Protein AF-M0ZGJ1-F1 (afdb_monomer)

Foldseek 3Di:
DKDKDKDKDAPQDPDDPVRVVVCVVVVHDRPPDGLIFIFIAIQDPDDDPDPCVSVVNSVVSVVVRVPDCRRVVRRVVVVVCCVPPNDAAWDWDWDDDPNDIDIDIDHDCVPDVDPVVVVVVVVVVVVVVVVVVVVVVVVVVVD

Mean predicted aligned error: 13.01 Å

Sequence (143 aa):
MRCRANVIVNLRPALGVQAIAEMIEKNVAVIQGNCFGFVLIPLSIGESENPLDYVHKAKTSMDRKKHSLESQCTFYAS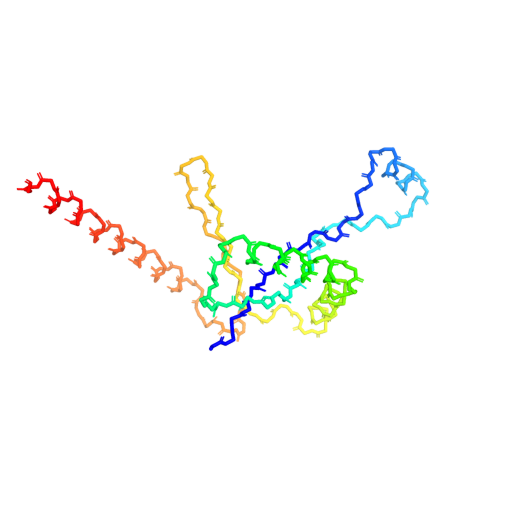QLFLKLFGFKGIMVHVCSYANKLTFTIAVDEGIIPDLKQLGDDFIQSFMLIKEAAHHTKLATKLD

Organism: Solanum tuberosum (NCBI:txid4113)

Nearest PDB structures (foldseek):
  8k4l-assembly1_B  TM=3.558E-01  e=1.768E+00  Homo sapiens
  8iy5-assembly1_R  TM=2.399E-01  e=9.624E+00  Homo sapiens
  6z88-assembly1_I  TM=2.410E-01  e=9.624E+00  Homo sapiens

Solvent-accessible surface area (backbone atoms only — not comparable to full-atom values): 8780 Å² total; per-residue (Å²): 125,90,45,68,45,81,44,81,40,77,64,64,75,91,65,51,74,68,59,50,51,54,33,58,75,68,71,47,88,69,92,81,73,91,46,61,13,52,39,83,43,78,43,84,78,77,89,64,99,50,81,60,54,57,57,56,52,48,48,54,53,46,56,55,49,69,75,36,66,50,31,59,50,44,31,52,52,51,52,50,46,38,72,76,69,44,76,81,54,76,47,81,46,79,46,80,53,94,98,40,78,46,78,48,76,49,67,27,73,93,77,48,96,54,70,64,60,52,52,52,52,51,52,52,53,51,50,52,54,50,51,52,54,49,54,54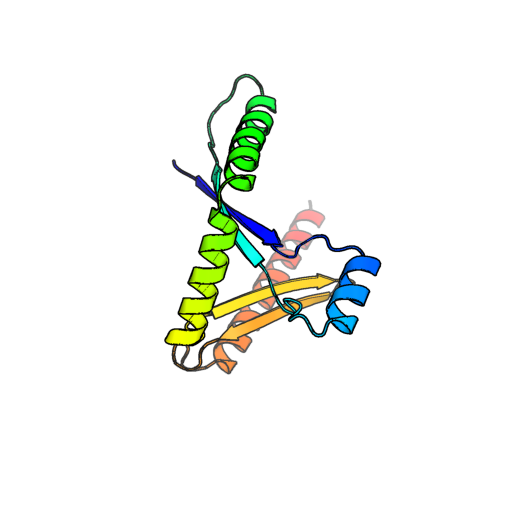,58,52,57,70,68,77,110

pLDDT: mean 77.64, std 8.92, range [41.38, 92.31]

InterPro domains:
  IPR009721 O-acyltransferase WSD1, C-terminal [PF06974] (33-88)
  IPR009721 O-acyltransferase WSD1, C-terminal [PF06974] (89-130)
  IPR045034 O-acyltransferase WSD1-like [PTHR31650] (1-88)

Radius of gyration: 21.97 Å; Cα contacts (8 Å, |Δi|>4): 117; chains: 1; bounding box: 61×50×50 Å

Secondary structure (DSSP, 8-state):
--EEEEEEEE-S----HHHHHHHHHTT-----S--EEEEEEEE-----SSTTHHHHHHHHHHHHHHSSTHHHHHHHHHHHHHHHH---SEEEEEEEETTEEEEEEEE-TTT-S-HHHHHHHHHHHHHHHHHHHHHHHHHTT--

Structure (mmCIF, N/CA/C/O backbone):
data_AF-M0ZGJ1-F1
#
_entry.id   AF-M0ZGJ1-F1
#
loop_
_atom_site.group_PDB
_atom_site.id
_atom_site.type_symbol
_atom_site.label_atom_id
_atom_site.label_alt_id
_atom_site.label_comp_id
_atom_site.label_asym_id
_atom_site.label_entity_id
_atom_site.label_seq_id
_atom_site.pdbx_PDB_ins_code
_atom_site.Cartn_x
_atom_site.Cartn_y
_atom_site.Cartn_z
_atom_site.occupancy
_atom_site.B_iso_or_equiv
_atom_site.auth_seq_id
_atom_site.auth_comp_id
_atom_site.auth_asym_id
_atom_site.auth_atom_id
_atom_site.pdbx_PDB_model_num
ATOM 1 N N . MET A 1 1 ? -2.553 8.761 24.013 1.00 53.00 1 MET A N 1
ATOM 2 C CA . MET A 1 1 ? -2.590 7.672 23.005 1.00 53.00 1 MET A CA 1
ATOM 3 C C . MET A 1 1 ? -1.701 8.061 21.818 1.00 53.00 1 MET A C 1
ATOM 5 O O . MET A 1 1 ? -1.719 9.229 21.454 1.00 53.00 1 MET A O 1
ATOM 9 N N . ARG A 1 2 ? -0.879 7.165 21.244 1.00 67.38 2 ARG A N 1
ATOM 10 C CA . ARG A 1 2 ? -0.025 7.479 20.071 1.00 67.38 2 ARG A CA 1
ATOM 11 C C . ARG A 1 2 ? -0.651 6.886 18.810 1.00 67.38 2 ARG A C 1
ATOM 13 O O . ARG A 1 2 ? -0.533 5.688 18.590 1.00 67.38 2 ARG A O 1
ATOM 20 N N . CYS A 1 3 ? -1.296 7.720 17.997 1.00 71.31 3 CYS A N 1
ATOM 21 C CA . CYS A 1 3 ? -1.849 7.313 16.706 1.00 71.31 3 CYS A CA 1
ATOM 22 C C . CYS A 1 3 ? -0.814 7.541 15.589 1.00 71.31 3 CYS A C 1
ATOM 24 O O . CYS A 1 3 ? -0.034 8.497 15.637 1.00 71.31 3 CYS A O 1
ATOM 26 N N . ARG A 1 4 ? -0.767 6.656 14.589 1.00 77.62 4 ARG A N 1
ATOM 27 C CA . ARG A 1 4 ? 0.071 6.815 13.391 1.00 77.62 4 ARG A CA 1
ATOM 28 C C . ARG A 1 4 ? -0.788 6.582 12.156 1.00 77.62 4 ARG A C 1
ATOM 30 O O . ARG A 1 4 ? -1.492 5.581 12.093 1.00 77.62 4 ARG A O 1
ATOM 37 N N . ALA A 1 5 ? -0.699 7.484 11.189 1.00 80.50 5 ALA A N 1
ATOM 38 C CA . ALA A 1 5 ? -1.244 7.278 9.857 1.00 80.50 5 ALA A CA 1
ATOM 39 C C . ALA A 1 5 ? -0.186 6.646 8.955 1.00 80.50 5 ALA A C 1
ATOM 41 O O . ALA A 1 5 ? 0.998 6.978 9.049 1.00 80.50 5 ALA A O 1
ATOM 42 N N . ASN A 1 6 ? -0.628 5.769 8.060 1.00 80.56 6 ASN A N 1
ATOM 43 C CA . ASN A 1 6 ? 0.181 5.307 6.944 1.00 80.56 6 ASN A CA 1
ATOM 44 C C . ASN A 1 6 ? -0.206 6.111 5.700 1.00 80.56 6 ASN A C 1
ATOM 46 O O . ASN A 1 6 ? -1.378 6.142 5.328 1.00 80.56 6 ASN A O 1
ATOM 50 N N . VAL A 1 7 ? 0.769 6.774 5.084 1.00 82.44 7 VAL A N 1
ATOM 51 C CA . VAL A 1 7 ? 0.590 7.512 3.834 1.00 82.44 7 VAL A CA 1
ATOM 52 C C . VAL A 1 7 ? 1.336 6.788 2.727 1.00 82.44 7 VAL A C 1
ATOM 54 O O . VAL A 1 7 ? 2.536 6.536 2.827 1.00 82.44 7 VAL A O 1
ATOM 57 N N . ILE A 1 8 ? 0.610 6.474 1.659 1.00 81.12 8 ILE A N 1
ATOM 58 C CA . ILE A 1 8 ? 1.154 5.831 0.466 1.00 81.12 8 ILE A CA 1
ATOM 59 C C . ILE A 1 8 ? 1.631 6.928 -0.481 1.00 81.12 8 ILE A C 1
ATOM 61 O O . ILE A 1 8 ? 0.863 7.818 -0.845 1.00 81.12 8 ILE A O 1
ATOM 65 N N . VAL A 1 9 ? 2.900 6.875 -0.877 1.00 80.94 9 VAL A N 1
ATOM 66 C CA . VAL A 1 9 ? 3.525 7.880 -1.741 1.00 80.94 9 VAL A CA 1
ATOM 67 C C . VAL A 1 9 ? 3.971 7.221 -3.034 1.00 80.94 9 VAL A C 1
ATOM 69 O O . VAL A 1 9 ? 4.657 6.200 -3.018 1.00 80.94 9 VAL A O 1
ATOM 72 N N . ASN A 1 10 ? 3.606 7.824 -4.163 1.00 80.31 10 ASN A N 1
ATOM 73 C CA . ASN A 1 10 ? 4.148 7.427 -5.452 1.00 80.31 10 ASN A CA 1
ATOM 74 C C . ASN A 1 10 ? 5.598 7.921 -5.562 1.00 80.31 10 ASN A C 1
ATOM 76 O O . ASN A 1 10 ? 5.858 9.120 -5.526 1.00 80.31 10 ASN A O 1
ATOM 80 N N . LEU A 1 11 ? 6.530 6.985 -5.682 1.00 75.62 11 LEU A N 1
ATOM 81 C CA . LEU A 1 11 ? 7.963 7.225 -5.832 1.00 75.62 11 LEU A CA 1
ATOM 82 C C . LEU A 1 11 ? 8.385 7.404 -7.286 1.00 75.62 11 LEU A C 1
ATOM 84 O O . LEU A 1 11 ? 9.566 7.626 -7.550 1.00 75.62 11 LEU A O 1
ATOM 88 N N . ARG A 1 12 ? 7.450 7.281 -8.237 1.00 73.00 12 ARG A N 1
ATOM 89 C CA . ARG A 1 12 ? 7.757 7.513 -9.644 1.00 73.00 12 ARG A CA 1
ATOM 90 C C . ARG A 1 12 ? 8.337 8.924 -9.787 1.00 73.00 12 ARG A C 1
ATOM 92 O O . ARG A 1 12 ? 7.695 9.878 -9.337 1.00 73.00 12 ARG A O 1
ATOM 99 N N . PRO A 1 13 ? 9.504 9.083 -10.429 1.00 66.19 13 PRO A N 1
ATOM 100 C CA . PRO A 1 13 ? 9.960 10.411 -10.787 1.00 66.19 13 PRO A CA 1
ATOM 101 C C . PRO A 1 13 ? 8.880 11.041 -11.669 1.00 66.19 13 PRO A C 1
ATOM 103 O O . PRO A 1 13 ? 8.367 10.384 -12.578 1.00 66.19 13 PRO A O 1
ATOM 106 N N . ALA A 1 14 ? 8.503 12.288 -11.396 1.00 65.12 14 ALA A N 1
ATOM 107 C CA . ALA A 1 14 ? 7.597 13.039 -12.258 1.00 65.12 14 ALA A CA 1
ATOM 108 C C . ALA A 1 14 ? 8.337 13.402 -13.559 1.00 65.12 14 ALA A C 1
ATOM 110 O O . ALA A 1 14 ? 8.745 14.539 -13.772 1.00 65.12 14 ALA A O 1
ATOM 111 N N . LEU A 1 15 ? 8.594 12.394 -14.390 1.00 64.69 15 LEU A N 1
ATOM 112 C CA . LEU A 1 15 ? 9.229 12.525 -15.690 1.00 64.69 15 LEU A CA 1
ATOM 113 C C . LEU A 1 15 ? 8.170 12.998 -16.683 1.00 64.69 15 LEU A C 1
ATOM 115 O O . LEU A 1 15 ? 7.118 12.374 -16.831 1.00 64.69 15 LEU A O 1
ATOM 119 N N . GLY A 1 16 ? 8.451 14.110 -17.360 1.00 68.94 16 GLY A N 1
ATOM 120 C CA . GLY A 1 16 ? 7.657 14.540 -18.506 1.00 68.94 16 GLY A CA 1
ATOM 121 C C . GLY A 1 16 ? 7.761 13.535 -19.656 1.00 68.94 16 GLY A C 1
ATOM 122 O O . GLY A 1 16 ? 8.717 12.763 -19.736 1.00 68.94 16 GLY A O 1
ATOM 123 N N . VAL A 1 17 ? 6.796 13.581 -20.577 1.00 73.56 17 VAL A N 1
ATOM 124 C CA . VAL A 1 17 ? 6.733 12.688 -21.753 1.00 73.56 17 VAL A CA 1
ATOM 125 C C . VAL A 1 17 ? 8.048 12.700 -22.545 1.00 73.56 17 VAL A C 1
ATOM 127 O O . VAL A 1 17 ? 8.527 11.647 -22.955 1.00 73.56 17 VAL A O 1
ATOM 130 N N . GLN A 1 18 ? 8.675 13.873 -22.666 1.00 71.06 18 GLN A N 1
ATOM 131 C CA . GLN A 1 18 ? 9.969 14.067 -23.326 1.00 71.06 18 GLN A CA 1
ATOM 132 C C . GLN A 1 18 ? 11.093 13.227 -22.696 1.00 71.06 18 GLN A C 1
ATOM 134 O O . GLN A 1 18 ? 11.820 12.527 -23.391 1.00 71.06 18 GLN A O 1
ATOM 139 N N . ALA A 1 19 ? 11.205 13.249 -21.366 1.00 73.81 19 ALA A N 1
ATOM 140 C CA . ALA A 1 19 ? 12.263 12.543 -20.650 1.00 73.81 19 ALA A CA 1
ATOM 141 C C . ALA A 1 19 ? 12.060 11.021 -20.690 1.00 73.81 19 ALA A C 1
ATOM 143 O O . ALA A 1 19 ? 13.026 10.266 -20.721 1.00 73.81 19 ALA A O 1
ATOM 144 N N . ILE A 1 20 ? 10.804 10.565 -20.743 1.00 72.94 20 ILE A N 1
ATOM 145 C CA . ILE A 1 20 ? 10.479 9.147 -20.941 1.00 72.94 20 I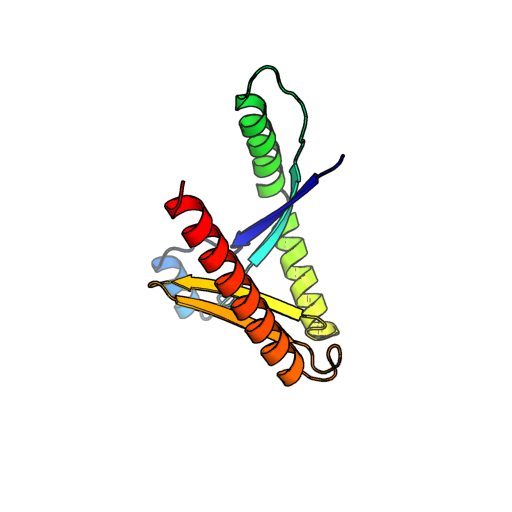LE A CA 1
ATOM 146 C C . ILE A 1 20 ? 10.895 8.700 -22.349 1.00 72.94 20 ILE A C 1
ATOM 148 O O . ILE A 1 20 ? 11.504 7.642 -22.485 1.00 72.94 20 ILE A O 1
ATOM 152 N N . ALA A 1 21 ? 10.612 9.504 -23.379 1.00 77.81 21 ALA A N 1
ATOM 153 C CA . ALA A 1 21 ? 10.986 9.196 -24.759 1.00 77.81 21 ALA A CA 1
ATOM 154 C C . ALA A 1 21 ? 12.510 9.063 -24.929 1.00 77.81 21 ALA A C 1
ATOM 156 O O . ALA A 1 21 ? 12.975 8.075 -25.491 1.00 77.81 21 ALA A O 1
ATOM 157 N N . GLU A 1 22 ? 13.289 9.985 -24.354 1.00 81.31 22 GLU A N 1
ATOM 158 C CA . GLU A 1 22 ? 14.756 9.909 -24.386 1.00 81.31 22 GLU A CA 1
ATOM 159 C C . GLU A 1 22 ? 15.314 8.686 -23.642 1.00 81.31 22 GLU A C 1
ATOM 161 O O . GLU A 1 22 ? 16.319 8.109 -24.055 1.00 81.31 22 GLU A O 1
ATOM 166 N N . MET A 1 23 ? 14.692 8.277 -22.532 1.00 75.75 23 MET A N 1
ATOM 167 C CA . MET A 1 23 ? 15.114 7.081 -21.792 1.00 75.75 23 MET A CA 1
ATOM 168 C C . MET A 1 23 ? 14.846 5.793 -22.578 1.00 75.75 23 MET A C 1
ATOM 170 O O . MET A 1 23 ? 15.676 4.884 -22.540 1.00 75.75 23 MET A O 1
ATOM 174 N N . ILE A 1 24 ? 13.724 5.733 -23.305 1.00 78.19 24 ILE A N 1
ATOM 175 C CA . ILE A 1 24 ? 13.391 4.625 -24.212 1.00 78.19 24 ILE A CA 1
ATOM 176 C C . ILE A 1 24 ? 14.406 4.567 -25.359 1.00 78.19 24 ILE A C 1
ATOM 178 O O . ILE A 1 24 ? 14.945 3.500 -25.642 1.00 78.19 24 ILE A O 1
ATOM 182 N N . GLU A 1 25 ? 14.711 5.710 -25.975 1.00 85.81 25 GLU A N 1
ATOM 183 C CA . GLU A 1 25 ? 15.680 5.807 -27.072 1.00 85.81 25 GLU A CA 1
ATOM 184 C C . GLU A 1 25 ? 17.090 5.375 -26.640 1.00 85.81 25 GLU A C 1
ATOM 186 O O . GLU A 1 25 ? 17.778 4.654 -27.359 1.00 85.81 25 GLU A O 1
ATOM 191 N N . LYS A 1 26 ? 17.502 5.743 -25.422 1.00 87.56 26 LYS A N 1
ATOM 192 C CA . LYS A 1 26 ? 18.808 5.377 -24.849 1.00 87.56 26 LYS A CA 1
ATOM 193 C C . LYS A 1 26 ? 18.850 3.964 -24.247 1.00 87.56 26 LYS A C 1
ATOM 195 O O . LYS A 1 26 ? 19.863 3.600 -23.653 1.00 87.56 26 LYS A O 1
ATOM 200 N N . ASN A 1 27 ? 17.777 3.178 -24.375 1.00 75.44 27 ASN A N 1
ATOM 201 C CA . ASN A 1 27 ? 17.624 1.836 -23.798 1.00 75.44 27 ASN A CA 1
ATOM 202 C C . ASN A 1 27 ? 17.937 1.774 -22.285 1.00 75.44 27 ASN A C 1
ATOM 204 O O . ASN A 1 27 ? 18.467 0.786 -21.772 1.00 75.44 27 ASN A O 1
ATOM 208 N N . VAL A 1 28 ? 17.640 2.857 -21.562 1.00 74.94 28 VAL A N 1
ATOM 209 C CA . VAL A 1 28 ? 17.824 2.929 -20.110 1.00 74.94 28 VAL A CA 1
ATOM 210 C C . VAL A 1 28 ? 16.594 2.324 -19.451 1.00 74.94 28 VAL A C 1
ATOM 212 O O . VAL A 1 28 ? 15.466 2.682 -19.789 1.00 74.94 28 VAL A O 1
ATOM 215 N N . ALA A 1 29 ? 16.800 1.428 -18.484 1.00 62.59 29 ALA A N 1
ATOM 216 C CA . ALA A 1 29 ? 15.711 0.801 -17.746 1.00 62.59 29 ALA A CA 1
ATOM 217 C C . ALA A 1 29 ? 14.829 1.866 -17.070 1.00 62.59 29 ALA A C 1
ATOM 219 O O . ALA A 1 29 ? 15.191 2.461 -16.053 1.00 62.59 29 ALA A O 1
ATOM 220 N N . VAL A 1 30 ? 13.649 2.102 -17.639 1.00 63.00 30 VAL A N 1
ATOM 221 C CA . VAL A 1 30 ? 12.588 2.871 -16.994 1.00 63.00 30 VAL A CA 1
ATOM 222 C C . VAL A 1 30 ? 12.012 1.989 -15.895 1.00 63.00 30 VAL A C 1
ATOM 224 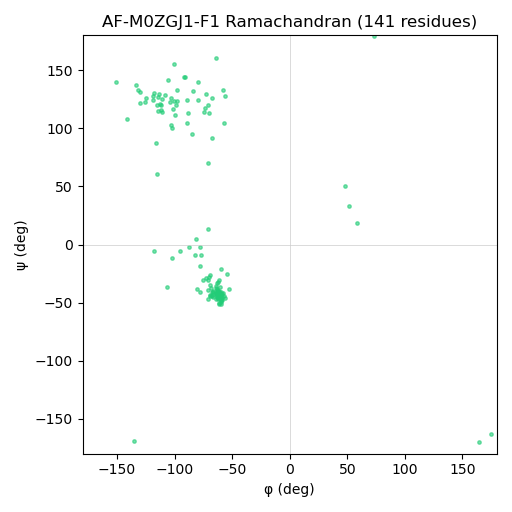O O . VAL A 1 30 ? 11.661 0.835 -16.140 1.00 63.00 30 VAL A O 1
ATOM 227 N N . ILE A 1 31 ? 11.901 2.514 -14.672 1.00 56.69 31 ILE A N 1
ATOM 228 C CA . ILE A 1 31 ? 11.207 1.806 -13.593 1.00 56.69 31 ILE A CA 1
ATOM 229 C C . ILE A 1 31 ? 9.719 1.748 -13.966 1.00 56.69 31 ILE A C 1
ATOM 231 O O . ILE A 1 31 ? 8.947 2.673 -13.709 1.00 56.69 31 ILE A O 1
ATOM 235 N N . GLN A 1 32 ? 9.334 0.670 -14.638 1.00 49.31 32 GLN A N 1
ATOM 236 C CA . GLN A 1 32 ? 7.994 0.440 -15.151 1.00 49.31 32 GLN A CA 1
ATOM 237 C C . GLN A 1 32 ? 7.293 -0.548 -14.213 1.00 49.31 32 GLN A C 1
ATOM 239 O O . GLN A 1 32 ? 7.557 -1.745 -14.232 1.00 49.31 32 GLN A O 1
ATOM 244 N N . GLY A 1 33 ? 6.443 -0.033 -13.323 1.00 61.75 33 GLY A N 1
ATOM 245 C CA . GLY A 1 33 ? 5.705 -0.845 -12.354 1.00 61.75 33 GLY A CA 1
ATOM 246 C C . GLY A 1 33 ? 5.087 -0.032 -11.214 1.00 61.75 33 GLY A C 1
ATOM 247 O O . GLY A 1 33 ? 5.067 1.203 -11.249 1.00 61.75 33 GLY A O 1
ATOM 248 N N . ASN A 1 34 ? 4.576 -0.734 -10.196 1.00 62.69 34 ASN A N 1
ATOM 249 C CA . ASN A 1 34 ? 4.122 -0.127 -8.942 1.00 62.69 34 ASN A CA 1
ATOM 250 C C . ASN A 1 34 ? 5.331 0.373 -8.141 1.00 62.69 34 ASN A C 1
ATOM 252 O O . ASN A 1 34 ? 6.119 -0.424 -7.637 1.00 62.69 34 ASN A O 1
ATOM 256 N N . CYS A 1 35 ? 5.447 1.691 -7.991 1.00 67.00 35 CYS A N 1
ATOM 257 C CA . CYS A 1 35 ? 6.492 2.350 -7.205 1.00 67.00 35 CYS A CA 1
ATOM 258 C C . CYS A 1 35 ? 5.867 3.072 -6.015 1.00 67.00 35 CYS A C 1
ATOM 260 O O . CYS A 1 35 ? 5.941 4.293 -5.923 1.00 67.00 35 CYS A O 1
ATOM 262 N N . PHE A 1 36 ? 5.198 2.337 -5.132 1.00 75.69 36 PHE A N 1
ATOM 263 C CA . PHE A 1 36 ? 4.597 2.921 -3.937 1.00 75.69 36 PHE A CA 1
ATOM 264 C C . PHE A 1 36 ? 5.481 2.660 -2.719 1.00 75.69 36 PHE A C 1
ATOM 266 O O . PHE A 1 36 ? 5.807 1.515 -2.415 1.00 75.69 36 PHE A O 1
ATOM 273 N N . GLY A 1 37 ? 5.877 3.737 -2.045 1.00 78.56 37 GLY A N 1
ATOM 274 C CA . GLY A 1 37 ? 6.514 3.697 -0.734 1.00 78.56 37 GLY A CA 1
ATOM 275 C C . GLY A 1 37 ? 5.504 4.018 0.360 1.00 78.56 37 GLY A C 1
ATOM 276 O O . GLY A 1 37 ? 4.517 4.719 0.119 1.00 78.56 37 GLY A O 1
ATOM 277 N N . PHE A 1 38 ? 5.768 3.539 1.570 1.00 81.31 38 PHE A N 1
ATOM 278 C CA . PHE A 1 38 ? 4.944 3.830 2.739 1.00 81.31 38 PHE A CA 1
ATOM 279 C C . PHE A 1 38 ? 5.665 4.819 3.642 1.00 81.31 38 PHE A C 1
ATOM 281 O O . PHE A 1 38 ? 6.880 4.754 3.826 1.00 81.31 38 PHE A O 1
ATOM 288 N N . VAL A 1 39 ? 4.908 5.743 4.217 1.00 83.88 39 VAL A N 1
ATOM 289 C CA . VAL A 1 39 ? 5.427 6.736 5.146 1.00 83.88 39 VAL A CA 1
ATOM 290 C C . VAL A 1 39 ? 4.557 6.747 6.388 1.00 83.88 39 VAL A C 1
ATOM 292 O O . VAL A 1 39 ? 3.355 7.006 6.317 1.00 83.88 39 VAL A O 1
ATOM 295 N N . LEU A 1 40 ? 5.167 6.496 7.547 1.00 82.69 40 LEU A N 1
ATOM 296 C CA . LEU A 1 40 ? 4.454 6.538 8.817 1.00 82.69 40 LEU A CA 1
ATOM 297 C C . LEU A 1 40 ? 4.487 7.960 9.373 1.00 82.69 40 LEU A C 1
ATOM 299 O O . LEU A 1 40 ? 5.536 8.470 9.782 1.00 82.69 40 LEU A O 1
ATOM 303 N N . ILE A 1 41 ? 3.320 8.596 9.430 1.00 83.00 41 ILE A N 1
ATOM 304 C CA . ILE A 1 41 ? 3.166 9.949 9.961 1.00 83.00 41 ILE A CA 1
ATOM 305 C C . ILE A 1 41 ? 2.549 9.868 11.360 1.00 83.00 41 ILE A C 1
ATOM 307 O O . ILE A 1 41 ? 1.465 9.303 11.529 1.00 83.00 41 ILE A O 1
ATOM 311 N N . PRO A 1 42 ? 3.209 10.416 12.394 1.00 81.44 42 PRO A N 1
ATOM 312 C CA . PRO A 1 42 ? 2.616 10.481 13.720 1.00 81.44 42 PRO A CA 1
ATOM 313 C C . PRO A 1 42 ? 1.425 11.446 13.715 1.00 81.44 42 PRO A C 1
ATOM 315 O O . PRO A 1 42 ? 1.570 12.615 13.358 1.00 81.44 42 PRO A O 1
ATOM 318 N N . LEU A 1 43 ? 0.264 10.966 14.162 1.00 76.19 43 LEU A N 1
ATOM 319 C CA . LEU A 1 43 ? -0.919 11.788 14.387 1.00 76.19 43 LEU A CA 1
ATOM 320 C C . LEU A 1 43 ? -1.021 12.111 15.877 1.00 76.19 43 LEU A C 1
ATOM 322 O O . LEU A 1 43 ? -1.248 11.241 16.721 1.00 76.19 43 LEU A O 1
ATOM 326 N N . SER A 1 44 ? -0.816 13.383 16.202 1.00 70.00 44 SER A N 1
ATOM 327 C CA . SER A 1 44 ? -0.985 13.910 17.553 1.00 70.00 44 SER A CA 1
ATOM 328 C C . SER A 1 44 ? -2.457 14.255 17.747 1.00 70.00 44 SER A C 1
ATOM 330 O O . SER A 1 44 ? -2.863 15.336 17.351 1.00 70.00 44 SER A O 1
ATOM 332 N N . ILE A 1 45 ? -3.242 13.347 18.326 1.00 68.12 45 ILE A N 1
ATOM 333 C CA . ILE A 1 45 ? -4.633 13.616 18.719 1.00 68.12 45 ILE A CA 1
ATOM 334 C C . ILE A 1 45 ? -4.582 14.161 20.152 1.00 68.12 45 ILE A C 1
ATOM 336 O O . ILE A 1 45 ? -4.278 13.408 21.078 1.00 68.12 45 ILE A O 1
ATOM 340 N N . GLY A 1 46 ? -4.763 15.470 20.310 1.00 73.19 46 GLY A N 1
ATOM 341 C CA . GLY A 1 46 ? -4.827 16.160 21.602 1.00 73.19 46 GLY A CA 1
ATOM 342 C C . GLY A 1 46 ? -5.981 17.159 21.612 1.00 73.19 46 GLY A C 1
ATOM 343 O O . GLY A 1 46 ? -6.797 17.158 20.695 1.00 73.19 46 GLY A O 1
ATOM 344 N N . GLU A 1 47 ? -6.046 18.021 22.617 1.00 71.31 47 GLU A N 1
ATOM 345 C CA . GLU A 1 47 ? -6.879 19.228 22.595 1.00 71.31 47 GLU A CA 1
ATOM 346 C C . GLU A 1 47 ? -5.963 20.401 22.205 1.00 71.31 47 GLU A C 1
ATOM 348 O O . GLU A 1 47 ? -4.828 20.475 22.679 1.00 71.31 47 GLU A O 1
ATOM 353 N N . SER A 1 48 ? -6.381 21.249 21.264 1.00 72.75 48 SER A N 1
ATOM 354 C CA . SER A 1 48 ? -5.589 22.403 20.813 1.00 72.75 48 SER A CA 1
ATOM 355 C C . SER A 1 48 ? -6.481 23.629 20.811 1.00 72.75 48 SER A C 1
ATOM 357 O O . SER A 1 48 ? -7.597 23.567 20.300 1.00 72.75 48 SER A O 1
ATOM 359 N N . GLU A 1 49 ? -5.982 24.726 21.378 1.00 79.88 49 GLU A N 1
ATOM 360 C CA . GLU A 1 49 ? -6.702 26.001 21.459 1.00 79.88 49 GLU A CA 1
ATOM 361 C C . GLU A 1 49 ? -6.999 26.579 20.069 1.00 79.88 49 GLU A C 1
ATOM 363 O O . GLU A 1 49 ? -8.040 27.199 19.863 1.00 79.88 49 GLU A O 1
ATOM 368 N N . ASN A 1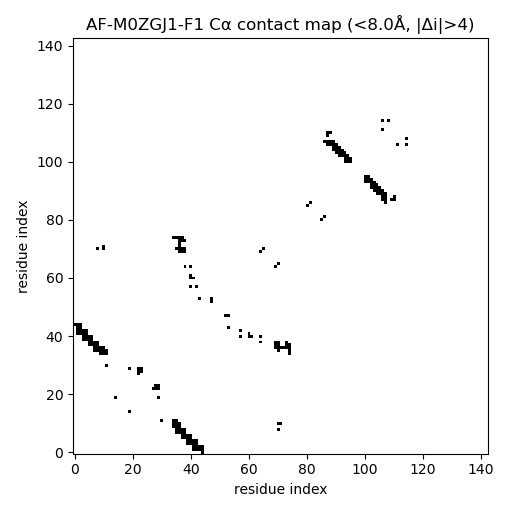 50 ? -6.111 26.330 19.098 1.00 85.25 50 ASN A N 1
ATOM 369 C CA . ASN A 1 50 ? -6.300 26.712 17.708 1.00 85.25 50 ASN A CA 1
ATOM 370 C C . ASN A 1 50 ? -6.484 25.465 16.822 1.00 85.25 50 ASN A C 1
ATOM 372 O O . ASN A 1 50 ? -5.535 24.701 16.626 1.00 85.25 50 ASN A O 1
ATOM 376 N N . PRO A 1 51 ? -7.654 25.270 16.188 1.00 78.75 51 PRO A N 1
ATOM 377 C CA . PRO A 1 51 ? -7.900 24.103 15.342 1.00 78.75 51 PRO A CA 1
ATOM 378 C C . PRO A 1 51 ? -6.935 23.978 14.142 1.00 78.75 51 PRO A C 1
ATOM 380 O O . PRO A 1 51 ? -6.754 22.875 13.621 1.00 78.75 51 PRO A O 1
ATOM 383 N N . LEU A 1 52 ? -6.274 25.063 13.710 1.00 87.25 52 LEU A N 1
ATOM 384 C CA . LEU A 1 52 ? -5.292 25.045 12.614 1.00 87.25 52 LEU A CA 1
ATOM 385 C C . LEU A 1 52 ? -3.912 24.501 13.008 1.00 87.25 52 LEU A C 1
ATOM 387 O O . LEU A 1 52 ? -3.158 24.071 12.127 1.00 87.25 52 LEU A O 1
ATOM 391 N N . ASP A 1 53 ? -3.577 24.448 14.296 1.00 86.94 53 ASP A N 1
ATOM 392 C CA . ASP A 1 53 ? -2.268 23.952 14.740 1.00 86.94 53 ASP A CA 1
ATOM 393 C C . ASP A 1 53 ? -2.052 22.489 14.347 1.00 86.94 53 ASP A C 1
ATOM 395 O O . ASP A 1 53 ? -0.933 22.081 14.019 1.00 86.94 53 ASP A O 1
ATOM 399 N N . TYR A 1 54 ? -3.129 21.701 14.275 1.00 81.25 54 TYR A N 1
ATOM 400 C CA . TYR A 1 54 ? -3.085 20.336 13.754 1.00 81.25 54 TYR A CA 1
ATOM 401 C C . TYR A 1 54 ? -2.593 20.279 12.315 1.00 81.25 54 TYR A C 1
ATOM 403 O O . TYR A 1 54 ? -1.735 19.455 11.989 1.00 81.25 54 TYR A O 1
ATOM 411 N N . VAL A 1 55 ? -3.105 21.166 11.463 1.00 84.44 55 VAL A N 1
ATOM 412 C CA . VAL A 1 55 ? -2.749 21.215 10.043 1.00 84.44 55 VAL A CA 1
ATOM 413 C C . VAL A 1 55 ? -1.290 21.626 9.891 1.00 84.44 55 VAL A C 1
ATOM 415 O O . VAL A 1 55 ? -0.539 20.974 9.165 1.00 84.44 55 VAL A O 1
ATOM 418 N N . HIS A 1 56 ? -0.846 22.644 10.630 1.00 87.62 56 HIS A N 1
ATOM 419 C CA . HIS A 1 56 ? 0.549 23.085 10.608 1.00 87.62 56 HIS A CA 1
ATOM 420 C C . HIS A 1 56 ? 1.514 22.011 11.129 1.00 87.62 56 HIS A C 1
ATOM 422 O O . HIS A 1 56 ? 2.560 21.758 10.520 1.00 87.62 56 HIS A O 1
ATOM 428 N N . LYS A 1 57 ? 1.159 21.314 12.211 1.00 85.62 57 LYS A N 1
ATOM 429 C CA . LYS A 1 57 ? 1.962 20.221 12.775 1.00 85.62 57 LYS A CA 1
ATOM 430 C C . LYS A 1 57 ? 2.017 19.001 11.852 1.00 85.62 57 LYS A C 1
ATOM 432 O O . LYS A 1 57 ? 3.080 18.396 11.688 1.00 85.62 57 LYS A O 1
ATOM 437 N N . ALA A 1 58 ? 0.897 18.650 11.223 1.00 82.69 58 ALA A N 1
ATOM 438 C CA . ALA A 1 58 ? 0.846 17.591 10.221 1.00 82.69 58 ALA A CA 1
ATOM 439 C C . ALA A 1 58 ? 1.700 17.956 9.001 1.00 82.69 58 ALA A C 1
ATOM 441 O O . ALA A 1 58 ? 2.512 17.140 8.568 1.00 82.69 58 ALA A O 1
ATOM 442 N N . LYS A 1 59 ? 1.594 19.198 8.508 1.00 87.56 59 LYS A N 1
ATOM 443 C CA . LYS A 1 59 ? 2.386 19.703 7.382 1.00 87.56 59 LYS A CA 1
ATOM 444 C C . LYS A 1 59 ? 3.883 19.656 7.674 1.00 87.56 59 LYS A C 1
ATOM 446 O O . LYS A 1 59 ? 4.619 19.063 6.901 1.00 87.56 59 LYS A O 1
ATOM 451 N N . THR A 1 60 ? 4.334 20.193 8.806 1.00 87.88 60 THR A N 1
ATOM 452 C CA . THR A 1 60 ? 5.765 20.174 9.169 1.00 87.88 60 THR A CA 1
ATOM 453 C C . THR A 1 60 ? 6.298 18.750 9.342 1.00 87.88 60 THR A C 1
ATOM 455 O O . THR A 1 60 ? 7.395 18.437 8.875 1.00 87.88 60 THR A O 1
ATOM 458 N N . SER A 1 61 ? 5.517 17.845 9.947 1.00 85.38 61 SER A N 1
ATOM 459 C CA . SER A 1 61 ? 5.885 16.425 10.010 1.00 85.38 61 SER A CA 1
ATOM 460 C C . SER A 1 61 ? 5.958 15.786 8.630 1.00 85.38 61 SER A C 1
ATOM 462 O O . SER A 1 61 ? 6.902 15.040 8.383 1.00 85.38 61 SER A O 1
ATOM 464 N N . MET A 1 62 ? 5.003 16.078 7.746 1.00 82.94 62 MET A N 1
ATOM 465 C CA . MET A 1 62 ? 4.951 15.549 6.388 1.00 82.94 62 MET A CA 1
ATOM 466 C C . MET A 1 62 ? 6.085 16.091 5.518 1.00 82.94 62 MET A C 1
ATOM 468 O O . MET A 1 62 ? 6.736 15.295 4.857 1.00 82.94 62 MET A O 1
ATOM 472 N N . ASP A 1 63 ? 6.397 17.387 5.571 1.00 86.44 63 ASP A N 1
ATOM 473 C CA . ASP A 1 63 ? 7.512 17.998 4.835 1.00 86.44 63 ASP A CA 1
ATOM 474 C C . ASP A 1 63 ? 8.853 17.403 5.284 1.00 86.44 63 ASP A C 1
ATOM 476 O O . ASP A 1 63 ? 9.671 16.988 4.461 1.00 86.44 63 ASP A O 1
ATOM 480 N N . ARG A 1 64 ? 9.046 17.220 6.598 1.00 86.62 64 ARG A N 1
ATOM 481 C CA . ARG A 1 64 ? 10.215 16.506 7.132 1.00 86.62 64 ARG A CA 1
ATOM 482 C C . ARG A 1 64 ? 10.288 15.069 6.614 1.00 86.62 64 ARG A C 1
ATOM 484 O O . ARG A 1 64 ? 11.369 14.578 6.306 1.00 86.62 64 ARG A O 1
ATOM 491 N N . LYS A 1 65 ? 9.149 14.381 6.535 1.00 82.88 65 LYS A N 1
ATOM 492 C CA . LYS A 1 65 ? 9.074 12.991 6.071 1.00 82.88 65 LYS A CA 1
ATOM 493 C C . LYS A 1 65 ? 9.230 12.860 4.559 1.00 82.88 65 LYS A C 1
ATOM 495 O O . LYS A 1 65 ? 9.805 11.885 4.093 1.00 82.88 65 LYS A O 1
ATOM 500 N N . LYS A 1 66 ? 8.805 13.870 3.807 1.00 80.19 66 LYS A N 1
ATOM 501 C CA . LYS A 1 66 ? 9.004 13.994 2.364 1.00 80.19 66 LYS A CA 1
ATOM 502 C C . LYS A 1 66 ? 10.488 14.102 2.016 1.00 80.19 66 LYS A C 1
ATOM 504 O O . LYS A 1 66 ? 10.920 13.499 1.043 1.00 80.19 66 LYS A O 1
ATOM 509 N N . HIS A 1 67 ? 11.260 14.824 2.829 1.00 79.81 67 HIS A N 1
ATOM 510 C CA . HIS A 1 67 ? 12.720 14.887 2.710 1.00 79.81 67 HIS A CA 1
ATOM 511 C C . HIS A 1 67 ? 13.445 13.705 3.365 1.00 79.81 67 HIS A C 1
ATOM 513 O O . HIS A 1 67 ? 14.651 13.547 3.187 1.00 79.81 67 HIS A O 1
ATOM 519 N N . SER A 1 68 ? 12.733 12.860 4.112 1.00 77.38 68 SER A N 1
ATOM 520 C CA . SER A 1 68 ? 13.297 11.625 4.642 1.00 77.38 68 SER A CA 1
ATOM 521 C C . SER A 1 68 ? 13.310 10.552 3.556 1.00 77.38 68 SER A C 1
ATOM 523 O O . SER A 1 68 ? 12.335 10.386 2.826 1.00 77.38 68 SER A O 1
ATOM 525 N N . LEU A 1 69 ? 14.382 9.765 3.487 1.00 78.88 69 LEU A N 1
ATOM 526 C CA . LEU A 1 69 ? 14.489 8.640 2.552 1.00 78.88 69 LEU A CA 1
ATOM 527 C C . LEU A 1 69 ? 13.572 7.449 2.916 1.00 78.88 69 LEU A C 1
ATOM 529 O O . LEU A 1 69 ? 13.745 6.351 2.397 1.00 78.88 69 LEU A O 1
ATOM 533 N N . GLU A 1 70 ? 12.614 7.634 3.830 1.00 82.12 70 GLU A N 1
ATOM 534 C CA . GLU A 1 70 ? 11.778 6.569 4.390 1.00 82.12 70 GLU A CA 1
ATOM 535 C C . GLU A 1 70 ? 10.900 5.897 3.340 1.00 82.12 70 GLU A C 1
ATOM 537 O O . GLU A 1 70 ? 10.812 4.673 3.307 1.00 82.12 70 GLU A O 1
ATOM 542 N N . SER A 1 71 ? 10.290 6.675 2.447 1.00 81.12 71 SER A N 1
ATOM 543 C CA . SER A 1 71 ? 9.459 6.127 1.374 1.00 81.12 71 SER A CA 1
ATOM 544 C C . SER A 1 71 ? 10.283 5.254 0.419 1.00 81.12 71 SER A C 1
ATOM 546 O O . SER A 1 71 ? 9.850 4.167 0.050 1.00 81.12 71 SER A O 1
ATOM 548 N N . GLN A 1 72 ? 11.504 5.675 0.076 1.00 81.88 72 GLN A N 1
ATOM 549 C CA . GLN A 1 72 ? 12.411 4.892 -0.769 1.00 81.88 72 GLN A CA 1
ATOM 550 C C . GLN A 1 72 ? 12.919 3.642 -0.044 1.00 81.88 72 GLN A C 1
ATOM 552 O O . GLN A 1 72 ? 12.905 2.551 -0.607 1.00 81.88 72 GLN A O 1
ATOM 557 N N . CYS A 1 73 ? 13.320 3.783 1.221 1.00 83.44 73 CYS A N 1
ATOM 558 C CA . CYS A 1 73 ? 13.773 2.673 2.053 1.00 83.44 73 CYS A CA 1
ATOM 559 C C . CYS A 1 73 ? 12.680 1.606 2.208 1.00 83.44 73 CYS A C 1
ATOM 561 O O . CYS A 1 73 ? 12.936 0.428 1.970 1.00 83.44 73 CYS A O 1
ATOM 563 N N . THR A 1 74 ? 11.444 2.007 2.525 1.00 84.38 74 THR A N 1
ATOM 564 C CA . THR A 1 74 ? 10.313 1.075 2.653 1.00 84.38 74 THR A CA 1
ATOM 565 C C . THR A 1 74 ? 9.989 0.384 1.335 1.00 84.38 74 THR A C 1
ATOM 567 O O . THR A 1 74 ? 9.717 -0.815 1.348 1.00 84.38 74 THR A O 1
ATOM 570 N N . PHE A 1 75 ? 10.073 1.082 0.200 1.00 83.44 75 PHE A N 1
ATOM 571 C CA . PHE A 1 75 ? 9.894 0.471 -1.116 1.00 83.44 75 PHE A CA 1
ATOM 572 C C . PHE A 1 75 ? 10.948 -0.605 -1.404 1.00 83.44 75 PHE A C 1
ATOM 574 O O . PHE A 1 75 ? 10.583 -1.739 -1.716 1.00 83.44 75 PHE A O 1
ATOM 581 N N . TYR A 1 76 ? 12.240 -0.299 -1.242 1.00 83.62 76 TYR A N 1
ATOM 582 C CA . TYR A 1 76 ? 13.307 -1.276 -1.486 1.00 83.62 76 TYR A CA 1
ATOM 583 C C . TYR A 1 76 ? 13.283 -2.433 -0.489 1.00 83.62 76 TYR A C 1
ATOM 585 O O . TYR A 1 76 ? 13.454 -3.578 -0.897 1.00 83.62 76 TYR A O 1
ATOM 593 N N . ALA A 1 77 ? 13.020 -2.168 0.792 1.00 84.81 77 ALA A N 1
ATOM 594 C CA . ALA A 1 77 ? 12.872 -3.212 1.801 1.00 84.81 77 ALA A CA 1
ATOM 595 C C . ALA A 1 77 ? 11.692 -4.139 1.474 1.00 84.81 77 ALA A C 1
ATOM 597 O O . ALA A 1 77 ? 11.839 -5.358 1.529 1.00 84.81 77 ALA A O 1
ATOM 598 N N . SER A 1 78 ? 10.550 -3.579 1.057 1.00 79.06 78 SER A N 1
ATOM 599 C CA . SER A 1 78 ? 9.383 -4.363 0.631 1.00 79.06 78 SER A CA 1
ATOM 600 C C . SER A 1 78 ? 9.689 -5.180 -0.624 1.00 79.06 78 SER A C 1
ATOM 602 O O . SER A 1 78 ? 9.343 -6.354 -0.697 1.00 79.06 78 SER A O 1
ATOM 604 N N . GLN A 1 79 ? 10.386 -4.598 -1.602 1.00 81.31 79 GLN A N 1
ATOM 605 C CA . GLN A 1 79 ? 10.778 -5.303 -2.819 1.00 81.31 79 GLN A CA 1
ATOM 606 C C . GLN A 1 79 ? 11.786 -6.425 -2.536 1.00 81.31 79 GLN A C 1
ATOM 608 O O . GLN A 1 79 ? 11.669 -7.507 -3.108 1.00 81.31 79 GLN A O 1
ATOM 613 N N . LEU A 1 80 ? 12.756 -6.191 -1.648 1.00 84.94 80 LEU A N 1
ATOM 614 C CA . LEU A 1 80 ? 13.707 -7.203 -1.196 1.00 84.94 80 LEU A CA 1
ATOM 615 C C . LEU A 1 80 ? 12.983 -8.340 -0.471 1.00 84.94 80 LEU A C 1
ATOM 617 O O . LEU A 1 80 ? 13.231 -9.504 -0.769 1.00 84.94 80 LEU A O 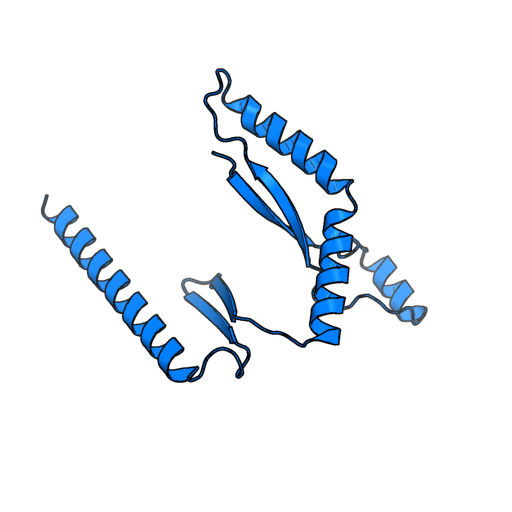1
ATOM 621 N N . PHE A 1 81 ? 12.052 -8.008 0.424 1.00 82.62 81 PHE A N 1
ATOM 622 C CA . PHE A 1 81 ? 11.245 -8.990 1.139 1.00 82.62 81 PHE A CA 1
ATOM 623 C C . PHE A 1 81 ? 10.430 -9.860 0.176 1.00 82.62 81 PHE A C 1
ATOM 625 O O . PHE A 1 81 ? 10.520 -11.083 0.238 1.00 82.62 81 PHE A O 1
ATOM 632 N N . LEU A 1 82 ? 9.711 -9.242 -0.768 1.00 82.44 82 LEU A N 1
ATOM 633 C CA . LEU A 1 82 ? 8.941 -9.957 -1.789 1.00 82.44 82 LEU A CA 1
ATOM 634 C C . LEU A 1 82 ? 9.825 -10.850 -2.670 1.00 82.44 82 LEU A C 1
ATOM 636 O O . LEU A 1 82 ? 9.404 -11.941 -3.038 1.00 82.44 82 LEU A O 1
ATOM 640 N N . LYS A 1 83 ? 11.051 -10.421 -2.998 1.00 82.12 83 LYS A N 1
ATOM 641 C CA . LYS A 1 83 ? 12.000 -11.232 -3.779 1.00 82.12 83 LYS A CA 1
ATOM 642 C C . LYS A 1 83 ? 12.570 -12.415 -2.996 1.00 82.12 83 LYS A C 1
ATOM 644 O O . LYS A 1 83 ? 12.772 -13.469 -3.584 1.00 82.12 83 LYS A O 1
ATOM 649 N N . LEU A 1 84 ? 12.863 -12.237 -1.707 1.00 84.69 84 LEU A N 1
ATOM 650 C CA . LEU A 1 84 ? 13.480 -13.274 -0.873 1.00 84.69 84 LEU A CA 1
ATOM 651 C C . LEU A 1 84 ? 12.469 -14.302 -0.359 1.00 84.69 84 LEU A C 1
ATOM 653 O O . LEU A 1 84 ? 12.793 -15.482 -0.270 1.00 84.69 84 LEU A O 1
ATOM 657 N N . PHE A 1 85 ? 11.264 -13.860 -0.002 1.00 80.75 85 PHE A N 1
ATOM 658 C CA . PHE A 1 85 ? 10.284 -14.689 0.704 1.00 80.75 85 PHE A CA 1
ATOM 659 C C . PHE A 1 85 ? 8.987 -14.918 -0.075 1.00 80.75 85 PHE A C 1
ATOM 661 O O . PHE A 1 85 ? 8.149 -15.693 0.387 1.00 80.75 85 PHE A O 1
ATOM 668 N N . GLY A 1 86 ? 8.817 -14.267 -1.229 1.00 78.62 86 GLY A N 1
ATOM 669 C CA . GLY A 1 86 ? 7.533 -14.197 -1.920 1.00 78.62 86 GLY A CA 1
ATOM 670 C C . GLY A 1 86 ? 6.547 -13.264 -1.213 1.00 78.62 86 GLY A C 1
ATOM 671 O O . GLY A 1 86 ? 6.840 -12.660 -0.177 1.00 78.62 86 GLY A O 1
ATOM 672 N N . PHE A 1 87 ? 5.352 -13.123 -1.785 1.00 75.50 87 PHE A N 1
ATOM 673 C CA . PHE A 1 87 ? 4.244 -12.492 -1.075 1.00 75.50 87 PHE A CA 1
ATOM 674 C C . PHE A 1 87 ? 3.706 -13.469 -0.033 1.00 75.50 87 PHE A C 1
ATOM 676 O O . PHE A 1 87 ? 3.147 -14.487 -0.412 1.00 75.50 87 PHE A O 1
ATOM 683 N N . LYS A 1 88 ? 3.862 -13.128 1.250 1.00 75.19 88 LYS A N 1
ATOM 684 C CA . LYS A 1 88 ? 3.297 -13.856 2.393 1.00 75.19 88 LYS A CA 1
ATOM 685 C C . LYS A 1 88 ? 2.295 -12.975 3.119 1.00 75.19 88 LYS A C 1
ATOM 687 O O . LYS A 1 88 ? 2.664 -12.241 4.036 1.00 75.19 88 LYS A O 1
ATOM 692 N N . GLY A 1 89 ? 1.037 -12.996 2.690 1.00 77.62 89 GLY A N 1
ATOM 693 C CA . GLY A 1 89 ? -0.002 -12.219 3.358 1.00 77.62 89 GLY A CA 1
ATOM 694 C C . GLY A 1 89 ? -1.361 -12.249 2.677 1.00 77.62 89 GLY A C 1
ATOM 695 O O . GLY A 1 89 ? -1.649 -13.091 1.829 1.00 77.62 89 GLY A O 1
ATOM 696 N N . ILE A 1 90 ? -2.189 -11.286 3.076 1.00 77.62 90 ILE A N 1
ATOM 697 C CA . ILE A 1 90 ? -3.501 -11.005 2.500 1.00 77.62 90 ILE A CA 1
ATOM 698 C C . ILE A 1 90 ? -3.498 -9.536 2.097 1.00 77.62 90 ILE A C 1
ATOM 700 O O . ILE A 1 90 ? -3.204 -8.660 2.910 1.00 77.62 90 ILE A O 1
ATOM 704 N N . MET A 1 91 ? -3.828 -9.256 0.845 1.00 77.81 91 MET A N 1
ATOM 705 C CA . MET A 1 91 ? -4.054 -7.911 0.340 1.00 77.81 91 MET A CA 1
ATOM 706 C C . MET A 1 91 ? -5.529 -7.783 -0.009 1.00 77.81 91 MET A C 1
ATOM 708 O O . MET A 1 91 ? -6.016 -8.505 -0.871 1.00 77.81 91 MET A O 1
ATOM 712 N N . VAL A 1 92 ? -6.219 -6.834 0.621 1.00 79.19 92 VAL A N 1
ATOM 713 C CA . VAL A 1 92 ? -7.589 -6.458 0.260 1.00 79.19 92 VAL A CA 1
ATOM 714 C C . VAL A 1 92 ? -7.550 -5.065 -0.346 1.00 79.19 92 VAL A C 1
ATOM 716 O O . VAL A 1 92 ? -7.224 -4.090 0.328 1.00 79.19 92 VAL A O 1
ATOM 719 N N . HIS A 1 93 ? -7.868 -4.970 -1.630 1.00 80.06 93 HIS A N 1
ATOM 720 C CA . HIS A 1 93 ? -7.994 -3.713 -2.347 1.00 80.06 93 HIS A CA 1
ATOM 721 C C . HIS A 1 93 ? -9.467 -3.444 -2.649 1.00 80.06 93 HIS A C 1
ATOM 723 O O . HIS A 1 93 ? -10.158 -4.297 -3.201 1.00 80.06 93 HIS A O 1
ATOM 729 N N . VAL A 1 94 ? -9.944 -2.253 -2.292 1.00 78.00 94 VAL A N 1
ATOM 730 C CA . VAL A 1 94 ? -11.340 -1.848 -2.473 1.00 78.00 94 VAL A CA 1
ATOM 731 C C . VAL A 1 94 ? -11.384 -0.640 -3.391 1.00 78.00 94 VAL A C 1
ATOM 733 O O . VAL A 1 94 ? -10.757 0.379 -3.111 1.00 78.00 94 VAL A O 1
ATOM 736 N N . CYS A 1 95 ? -12.138 -0.739 -4.481 1.00 79.69 95 CYS A N 1
ATOM 737 C CA . CYS A 1 95 ? -12.314 0.349 -5.433 1.00 79.69 95 CYS A CA 1
ATOM 738 C C . CYS A 1 95 ? -13.801 0.641 -5.631 1.00 79.69 95 CYS A C 1
ATOM 740 O O . CYS A 1 95 ? -14.562 -0.249 -6.009 1.00 79.69 95 CYS A O 1
ATOM 742 N N . SER A 1 96 ? -14.210 1.886 -5.379 1.00 84.69 96 SER A N 1
ATOM 743 C CA . SER A 1 96 ? -15.548 2.385 -5.700 1.00 84.69 96 SER A CA 1
ATOM 744 C C . SER A 1 96 ? -15.480 3.209 -6.979 1.00 84.69 96 SER A C 1
ATOM 746 O O . SER A 1 96 ? -14.798 4.233 -7.017 1.00 84.69 96 SER A O 1
ATOM 748 N N . TYR A 1 97 ? -16.163 2.766 -8.030 1.00 81.94 97 TYR A N 1
ATOM 749 C CA . TYR A 1 97 ? -16.228 3.481 -9.299 1.00 81.94 97 TYR A CA 1
ATOM 750 C C . TYR A 1 97 ? -17.545 3.195 -10.021 1.00 81.94 97 TYR A C 1
ATOM 752 O O . TYR A 1 97 ? -18.012 2.061 -10.023 1.00 81.94 97 TYR A O 1
ATOM 760 N N . ALA A 1 98 ? -18.147 4.217 -10.640 1.00 86.38 98 ALA A N 1
ATOM 761 C CA . ALA A 1 98 ? -19.388 4.104 -11.418 1.00 86.38 98 ALA A CA 1
ATOM 762 C C . ALA A 1 98 ? -20.512 3.322 -10.696 1.00 86.38 98 ALA A C 1
ATOM 764 O O . ALA A 1 98 ? -21.086 2.385 -11.245 1.00 86.38 98 ALA A O 1
ATOM 765 N N . ASN A 1 99 ? -20.802 3.688 -9.439 1.00 82.25 99 ASN A N 1
ATOM 766 C CA . ASN A 1 99 ? -21.781 3.015 -8.566 1.00 82.25 99 ASN A CA 1
ATOM 767 C C . ASN A 1 99 ? -21.511 1.520 -8.313 1.00 82.25 99 ASN A C 1
ATOM 769 O O . ASN A 1 99 ? -22.396 0.792 -7.866 1.00 82.25 99 ASN A O 1
ATOM 773 N N . LYS A 1 100 ? -20.286 1.059 -8.562 1.00 78.12 100 LYS A N 1
ATOM 774 C CA . LYS A 1 100 ? -19.842 -0.305 -8.305 1.00 78.12 100 LYS A CA 1
ATOM 775 C C . LYS A 1 100 ? -18.700 -0.290 -7.297 1.00 78.12 100 LYS A C 1
ATOM 777 O O . LYS A 1 100 ? -17.695 0.388 -7.492 1.00 78.12 100 LYS A O 1
ATOM 782 N N . LEU A 1 101 ? -18.845 -1.080 -6.238 1.00 78.62 101 LEU A N 1
ATOM 783 C CA . LEU A 1 101 ? -17.780 -1.358 -5.281 1.00 78.62 101 LEU A CA 1
ATOM 784 C C . LEU A 1 101 ? -17.153 -2.710 -5.635 1.00 78.62 101 LEU A C 1
ATOM 786 O O . LEU A 1 101 ? -17.850 -3.720 -5.676 1.00 78.62 101 LEU A O 1
ATOM 790 N N . THR A 1 102 ? -15.858 -2.725 -5.934 1.00 79.25 102 THR A N 1
ATOM 791 C CA . THR A 1 102 ? -15.112 -3.934 -6.303 1.00 79.25 102 THR A CA 1
ATOM 792 C C . THR A 1 102 ? -14.067 -4.233 -5.240 1.00 79.25 102 THR A C 1
ATOM 794 O O . THR A 1 102 ? -13.253 -3.368 -4.917 1.00 79.25 102 THR A O 1
ATOM 797 N N . PHE A 1 103 ? -14.080 -5.463 -4.730 1.00 80.44 103 PHE A N 1
ATOM 798 C CA . PHE A 1 103 ? -13.072 -5.991 -3.817 1.00 80.44 103 PHE A CA 1
ATOM 799 C C . PHE A 1 103 ? -12.144 -6.924 -4.590 1.00 80.44 103 PHE A C 1
ATOM 801 O O . PHE A 1 103 ? -12.595 -7.859 -5.248 1.00 80.44 103 PHE A O 1
ATOM 808 N N . THR A 1 104 ? -10.845 -6.669 -4.517 1.00 80.38 104 THR A N 1
ATOM 809 C CA . THR A 1 104 ? -9.803 -7.552 -5.035 1.00 80.38 104 THR A CA 1
ATOM 810 C C . THR A 1 104 ? -9.005 -8.059 -3.853 1.00 80.38 104 THR A C 1
ATOM 812 O O . THR A 1 104 ? -8.356 -7.278 -3.159 1.00 80.38 104 THR A O 1
ATOM 815 N N . ILE A 1 105 ? -9.079 -9.364 -3.621 1.00 79.25 105 ILE A N 1
ATOM 816 C CA . ILE A 1 105 ? -8.397 -10.030 -2.520 1.00 79.25 105 ILE A CA 1
ATOM 817 C C . ILE A 1 105 ? -7.304 -10.907 -3.129 1.00 79.25 105 ILE A C 1
ATOM 819 O O . ILE A 1 105 ? -7.598 -11.771 -3.950 1.00 79.25 105 ILE A O 1
ATOM 823 N N . ALA A 1 106 ? -6.051 -10.655 -2.762 1.00 77.88 106 ALA A N 1
ATOM 824 C CA . ALA A 1 106 ? -4.917 -11.499 -3.120 1.00 77.88 106 ALA A CA 1
ATOM 825 C C . ALA A 1 106 ? -4.361 -12.134 -1.848 1.00 77.88 106 ALA A C 1
ATOM 827 O O . ALA A 1 106 ? -4.126 -11.441 -0.858 1.00 77.88 106 ALA A O 1
ATOM 828 N N . VAL A 1 107 ? -4.186 -13.447 -1.868 1.00 77.81 107 VAL A N 1
ATOM 829 C CA . VAL A 1 107 ? -3.847 -14.252 -0.695 1.00 77.81 107 VAL A CA 1
ATOM 830 C C . VAL A 1 107 ? -2.715 -15.190 -1.070 1.00 77.81 107 VAL A C 1
ATOM 832 O O . VAL A 1 107 ? -2.730 -15.770 -2.152 1.00 77.81 107 VAL A O 1
ATOM 835 N N . ASP A 1 108 ? -1.743 -15.327 -0.176 1.00 77.62 108 ASP A N 1
ATOM 836 C CA . ASP A 1 108 ? -0.801 -16.441 -0.224 1.00 77.62 108 ASP A CA 1
ATOM 837 C C . ASP A 1 108 ? -1.527 -17.739 0.170 1.00 77.62 108 ASP A C 1
ATOM 839 O O . ASP A 1 108 ? -2.051 -17.843 1.284 1.00 77.62 108 ASP A O 1
ATOM 843 N N . GLU A 1 109 ? -1.549 -18.721 -0.735 1.00 69.81 109 GLU A N 1
ATOM 844 C CA . GLU A 1 109 ? -2.162 -20.042 -0.531 1.00 69.81 109 GLU A CA 1
ATOM 845 C C . GLU A 1 109 ? -1.635 -20.762 0.724 1.00 69.81 109 GLU A C 1
ATOM 847 O O . GLU A 1 109 ? -2.349 -21.561 1.322 1.00 69.81 109 GLU A O 1
ATOM 852 N N . GLY A 1 110 ? -0.415 -20.455 1.178 1.00 74.06 110 GLY A N 1
ATOM 853 C CA . GLY A 1 110 ? 0.159 -21.016 2.400 1.00 74.06 110 GLY A CA 1
ATOM 854 C C . GLY A 1 110 ? -0.376 -20.413 3.706 1.00 74.06 110 GLY A C 1
ATOM 855 O O . GLY A 1 110 ? -0.046 -20.924 4.776 1.00 74.06 110 GLY A O 1
ATOM 856 N N . ILE A 1 111 ? -1.159 -19.327 3.652 1.00 71.94 111 ILE A N 1
ATOM 857 C CA . ILE A 1 111 ? -1.665 -18.611 4.838 1.00 71.94 111 ILE A CA 1
ATOM 858 C C . ILE A 1 111 ? -3.155 -18.855 5.076 1.00 71.94 111 ILE A C 1
ATOM 860 O O . ILE A 1 111 ? -3.568 -18.944 6.233 1.00 71.94 111 ILE A O 1
ATOM 864 N N . ILE A 1 112 ? -3.963 -18.964 4.017 1.00 68.44 112 ILE A N 1
ATOM 865 C CA . ILE A 1 112 ? -5.398 -19.247 4.144 1.00 68.44 112 ILE A CA 1
ATOM 866 C C . ILE A 1 112 ? -5.706 -20.608 3.519 1.00 68.44 112 ILE A C 1
ATOM 868 O O . ILE A 1 112 ? -5.505 -20.767 2.317 1.00 68.44 112 ILE A O 1
ATOM 872 N N . PRO A 1 113 ? -6.243 -21.562 4.297 1.00 65.75 113 PRO A N 1
ATOM 873 C CA . PRO A 1 113 ? -6.491 -22.918 3.819 1.00 65.75 113 PRO A CA 1
ATOM 874 C C . PRO A 1 113 ? -7.616 -23.018 2.774 1.00 65.75 113 PRO A C 1
ATOM 876 O O . PRO A 1 113 ? -7.577 -23.936 1.959 1.00 65.75 113 PRO A O 1
ATOM 879 N N . ASP A 1 114 ? -8.591 -22.095 2.759 1.00 79.00 114 ASP A N 1
ATOM 880 C CA . ASP A 1 114 ? -9.655 -22.052 1.743 1.00 79.00 114 ASP A CA 1
ATOM 881 C C . ASP A 1 114 ? -10.021 -20.614 1.323 1.00 79.00 114 ASP A C 1
ATOM 883 O O . ASP A 1 114 ? -10.653 -19.849 2.056 1.00 79.00 114 ASP A O 1
ATOM 887 N N . LEU A 1 115 ? -9.631 -20.246 0.099 1.00 73.88 115 LEU A N 1
ATOM 888 C CA . LEU A 1 115 ? -9.924 -18.941 -0.495 1.00 73.88 115 LEU A CA 1
ATOM 889 C C . LEU A 1 115 ? -11.399 -18.782 -0.907 1.00 73.88 115 LEU A C 1
ATOM 891 O O . LEU A 1 115 ? -11.902 -17.657 -0.931 1.00 73.88 115 LEU A O 1
ATOM 895 N N . LYS A 1 116 ? -12.096 -19.874 -1.251 1.00 79.56 116 LYS A N 1
ATOM 896 C CA . LYS A 1 116 ? -13.509 -19.819 -1.662 1.00 79.56 116 LYS A CA 1
ATOM 897 C C . LYS A 1 116 ? -14.395 -19.502 -0.470 1.00 79.56 116 LYS A C 1
ATOM 899 O O . LYS A 1 116 ? -15.201 -18.581 -0.563 1.00 79.56 116 LYS A O 1
ATOM 904 N N . GLN A 1 117 ? -14.168 -20.187 0.650 1.00 83.38 117 GLN A N 1
ATOM 905 C CA . GLN A 1 117 ? -14.904 -19.936 1.886 1.00 83.38 117 GLN A CA 1
ATOM 906 C C . GLN A 1 117 ? -14.767 -18.477 2.339 1.00 83.38 117 GLN A C 1
ATOM 908 O O . GLN A 1 117 ? -15.764 -17.833 2.644 1.00 83.38 117 GLN A O 1
ATOM 913 N N . LEU A 1 118 ? -13.553 -17.917 2.295 1.00 81.19 118 LEU A N 1
ATOM 914 C CA . LEU A 1 118 ? -13.337 -16.506 2.619 1.00 81.19 118 LEU A CA 1
ATOM 915 C C . LEU A 1 118 ? -14.173 -15.577 1.725 1.00 81.19 118 LEU A C 1
ATOM 917 O O . LEU A 1 118 ? -14.731 -14.589 2.199 1.00 81.19 118 LEU A 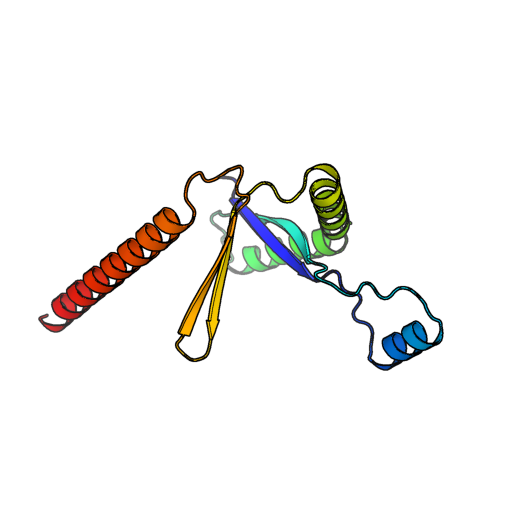O 1
ATOM 921 N N . GLY A 1 119 ? -14.250 -15.881 0.427 1.00 81.06 119 GLY A N 1
ATOM 922 C CA . GLY A 1 119 ? -15.085 -15.141 -0.517 1.00 81.06 119 GLY A CA 1
ATOM 923 C C . GLY A 1 119 ? -16.568 -15.177 -0.141 1.00 81.06 119 GLY A C 1
ATOM 924 O O . GLY A 1 119 ? -17.215 -14.127 -0.119 1.00 81.06 119 GLY A O 1
ATOM 925 N N . ASP A 1 120 ? -17.083 -16.357 0.203 1.00 86.44 120 ASP A N 1
ATOM 926 C CA . ASP A 1 120 ? -18.474 -16.554 0.620 1.00 86.44 120 ASP A CA 1
ATOM 927 C C . ASP A 1 120 ? -18.781 -15.815 1.935 1.00 86.44 120 ASP A C 1
ATOM 929 O O . ASP A 1 120 ? -19.784 -15.099 2.021 1.00 86.44 120 ASP A O 1
ATOM 933 N N . ASP A 1 121 ? -17.871 -15.876 2.912 1.00 86.44 121 ASP A N 1
ATOM 934 C CA . ASP A 1 121 ? -17.982 -15.168 4.194 1.00 86.44 121 ASP A CA 1
ATOM 935 C C . ASP A 1 121 ? -18.035 -13.641 3.999 1.00 86.44 121 ASP A C 1
ATOM 937 O O . ASP A 1 121 ? -18.829 -12.938 4.642 1.00 86.44 121 ASP A O 1
ATOM 941 N N . PHE A 1 122 ? -17.226 -13.100 3.077 1.00 84.62 122 PHE A N 1
ATOM 942 C CA . PHE A 1 122 ? -17.284 -11.682 2.711 1.00 84.62 122 PHE A CA 1
ATOM 943 C C . PHE A 1 122 ? -18.637 -11.316 2.098 1.00 84.62 122 PHE A C 1
ATOM 945 O O . PHE A 1 122 ? -19.230 -10.306 2.486 1.00 84.62 122 PHE A O 1
ATOM 952 N N . ILE A 1 123 ? -19.145 -12.123 1.162 1.00 84.69 123 ILE A N 1
ATOM 953 C CA . ILE A 1 123 ? -20.444 -11.879 0.519 1.00 84.69 123 ILE A CA 1
ATOM 954 C C . ILE A 1 123 ? -21.558 -11.872 1.568 1.00 84.69 123 ILE A C 1
ATOM 956 O O . ILE A 1 123 ? -22.360 -10.935 1.602 1.00 84.69 123 ILE A O 1
ATOM 960 N N . GLN A 1 124 ? -21.583 -12.869 2.453 1.00 90.19 124 GLN A N 1
ATOM 961 C CA . GLN A 1 124 ? -22.578 -12.965 3.517 1.00 90.19 124 GLN A CA 1
ATOM 962 C C . GLN A 1 124 ? -22.516 -11.756 4.457 1.00 90.19 124 GLN A C 1
ATOM 964 O O . GLN A 1 124 ? -23.547 -11.147 4.752 1.00 90.19 124 GLN A O 1
ATOM 969 N N . SER A 1 125 ? -21.313 -11.348 4.863 1.00 90.12 125 SER A N 1
ATOM 970 C CA . SER A 1 125 ? -21.110 -10.174 5.719 1.00 90.12 125 SER A CA 1
ATOM 971 C C . SER A 1 125 ? -21.661 -8.896 5.078 1.00 90.12 125 SER A C 1
ATOM 973 O O . SER A 1 125 ? -22.347 -8.113 5.736 1.00 90.12 125 SER A O 1
ATOM 975 N N . PHE A 1 126 ? -21.432 -8.689 3.777 1.00 84.94 126 PHE A N 1
ATOM 976 C CA . PHE A 1 126 ? -21.978 -7.527 3.072 1.00 84.94 126 PHE A CA 1
ATOM 977 C C . PHE A 1 126 ? -23.497 -7.583 2.905 1.00 84.94 126 PHE A C 1
ATOM 979 O O . PHE A 1 126 ? -24.147 -6.537 2.980 1.00 84.94 126 PHE A O 1
ATOM 986 N N . MET A 1 127 ? -24.075 -8.771 2.717 1.00 87.56 127 MET A N 1
ATOM 987 C CA . MET A 1 127 ? -25.529 -8.936 2.678 1.00 87.56 127 MET A CA 1
ATOM 988 C C . MET A 1 127 ? -26.166 -8.556 4.016 1.00 87.56 127 MET A C 1
ATOM 990 O O . MET A 1 127 ? -27.123 -7.783 4.020 1.00 87.56 127 MET A O 1
ATOM 994 N N . LEU A 1 128 ? -25.578 -8.987 5.136 1.00 92.31 128 LEU A N 1
ATOM 995 C CA . LEU A 1 128 ? -26.027 -8.615 6.480 1.00 92.31 128 LEU A CA 1
ATOM 996 C C . LEU A 1 128 ? -25.925 -7.103 6.727 1.00 92.31 128 LEU A C 1
ATOM 998 O O . LEU A 1 128 ? -26.869 -6.488 7.217 1.00 92.31 128 LEU A O 1
ATOM 1002 N N . ILE A 1 129 ? -24.809 -6.473 6.339 1.00 88.06 129 ILE A N 1
ATOM 1003 C CA . ILE A 1 129 ? -24.632 -5.015 6.460 1.00 88.06 129 ILE A CA 1
ATOM 1004 C C . ILE A 1 129 ? -25.688 -4.270 5.635 1.00 88.06 129 ILE A C 1
ATOM 1006 O O . ILE A 1 129 ? -26.268 -3.287 6.102 1.00 88.06 129 ILE A O 1
ATOM 1010 N N . LYS A 1 130 ? -25.951 -4.732 4.408 1.00 86.31 130 LYS A N 1
ATOM 1011 C CA . LYS A 1 130 ? -26.976 -4.155 3.535 1.00 86.31 130 LYS A CA 1
ATOM 1012 C C . LYS A 1 130 ? -28.367 -4.286 4.156 1.00 86.31 130 LYS A C 1
ATOM 1014 O O . LYS A 1 130 ? -29.110 -3.307 4.162 1.00 86.31 130 LYS A O 1
ATOM 1019 N N . GLU A 1 131 ? -28.718 -5.464 4.658 1.00 91.50 131 GLU A N 1
ATOM 1020 C CA . GLU A 1 131 ? -30.011 -5.733 5.289 1.00 91.50 131 GLU A CA 1
ATOM 1021 C C . GLU A 1 131 ? -30.215 -4.848 6.524 1.00 91.50 131 GLU A C 1
ATOM 1023 O O . GLU A 1 131 ? -31.196 -4.106 6.593 1.00 91.50 131 GLU A O 1
ATOM 1028 N N . ALA A 1 132 ? -29.232 -4.806 7.427 1.00 90.25 132 ALA A N 1
ATOM 1029 C CA . ALA A 1 132 ? -29.255 -3.928 8.593 1.00 90.25 132 ALA A CA 1
ATOM 1030 C C . ALA A 1 132 ? -29.426 -2.451 8.197 1.00 90.25 132 ALA A C 1
ATOM 1032 O O . ALA A 1 132 ? -30.280 -1.757 8.743 1.00 90.25 132 ALA A O 1
ATOM 1033 N N . ALA A 1 133 ? -28.685 -1.969 7.192 1.00 83.62 133 ALA A N 1
ATOM 1034 C CA . ALA A 1 133 ? -28.808 -0.594 6.709 1.00 83.62 133 ALA A CA 1
ATOM 1035 C C . ALA A 1 133 ? -30.198 -0.282 6.117 1.00 83.62 133 ALA A C 1
ATOM 1037 O O . ALA A 1 133 ? -30.684 0.846 6.245 1.00 83.62 133 ALA A O 1
ATOM 1038 N N . HIS A 1 134 ? -30.849 -1.261 5.482 1.00 79.19 134 HIS A N 1
ATOM 1039 C CA . HIS A 1 134 ? -32.220 -1.131 4.987 1.00 79.19 134 HIS A CA 1
ATOM 1040 C C . HIS A 1 134 ? -33.243 -1.064 6.125 1.00 79.19 134 HIS A C 1
ATOM 1042 O O . HIS A 1 134 ? -34.117 -0.196 6.086 1.00 79.19 134 HIS A O 1
ATOM 1048 N N . HIS A 1 135 ? -33.113 -1.913 7.149 1.00 77.44 135 HIS A N 1
ATOM 1049 C CA . HIS A 1 135 ? -33.974 -1.870 8.334 1.00 77.44 135 HIS A CA 1
ATOM 1050 C C . HIS A 1 135 ? -33.849 -0.539 9.084 1.00 77.44 135 HIS A C 1
ATOM 1052 O O . HIS A 1 135 ? -34.864 0.064 9.428 1.00 77.44 135 HIS A O 1
ATOM 1058 N N . THR A 1 136 ? -32.633 -0.010 9.239 1.00 73.31 136 THR A N 1
ATOM 1059 C CA . THR A 1 136 ? -32.407 1.300 9.871 1.00 73.31 136 THR A CA 1
ATOM 1060 C C . THR A 1 136 ? -33.027 2.448 9.067 1.00 73.31 136 THR A C 1
ATOM 1062 O O . THR A 1 136 ? -33.580 3.374 9.651 1.00 73.31 136 THR A O 1
ATOM 1065 N N . LYS A 1 137 ? -32.994 2.389 7.727 1.00 66.94 137 LYS A N 1
ATOM 1066 C CA . LYS A 1 137 ? -33.634 3.387 6.842 1.00 66.94 137 LYS A CA 1
ATOM 1067 C C . LYS A 1 137 ? -35.164 3.350 6.857 1.00 66.94 137 LYS A C 1
ATOM 1069 O O . LYS A 1 137 ? -35.791 4.352 6.523 1.00 66.94 137 LYS A O 1
ATOM 1074 N N . LEU A 1 138 ? -35.753 2.189 7.137 1.00 62.06 138 LEU A N 1
ATOM 1075 C CA . LEU A 1 138 ? -37.200 2.028 7.288 1.00 62.06 138 LEU A CA 1
ATOM 1076 C C . LEU A 1 138 ? -37.660 2.535 8.656 1.00 62.06 138 LEU A C 1
ATOM 1078 O O . LEU A 1 138 ? -38.662 3.238 8.720 1.00 62.06 138 LEU A O 1
ATOM 1082 N N . ALA A 1 139 ? -36.893 2.253 9.712 1.00 58.19 139 ALA A N 1
ATOM 1083 C CA . ALA A 1 139 ? -37.161 2.757 11.056 1.00 58.19 139 ALA A CA 1
ATOM 1084 C C . ALA A 1 139 ? -37.155 4.296 11.109 1.00 58.19 139 ALA A C 1
ATOM 1086 O O . ALA A 1 139 ? -38.068 4.885 11.663 1.00 58.19 139 ALA A O 1
ATOM 1087 N N . THR A 1 140 ? -36.207 4.959 10.438 1.00 61.22 140 THR A N 1
ATOM 1088 C CA . THR A 1 140 ? -36.117 6.433 10.408 1.00 61.22 140 THR A CA 1
ATOM 1089 C C . THR A 1 140 ? -37.100 7.133 9.463 1.00 61.22 140 THR A C 1
ATOM 1091 O O . THR A 1 140 ? -37.083 8.356 9.377 1.00 61.22 140 THR A O 1
ATOM 1094 N N . LYS A 1 141 ? -37.923 6.387 8.713 1.00 54.19 141 LYS A N 1
ATOM 1095 C CA . LYS A 1 141 ? -38.994 6.932 7.855 1.00 54.19 141 LYS A CA 1
ATOM 1096 C C . LYS A 1 141 ? -40.391 6.807 8.468 1.00 54.19 141 LYS A C 1
ATOM 1098 O O . LYS A 1 141 ? -41.334 7.334 7.882 1.00 54.19 141 LYS A O 1
ATOM 1103 N N . LEU A 1 142 ? -40.529 6.043 9.552 1.00 52.56 142 LEU A N 1
ATOM 1104 C CA . LEU A 1 142 ? -41.784 5.881 10.290 1.00 52.56 142 LEU A CA 1
ATOM 1105 C C .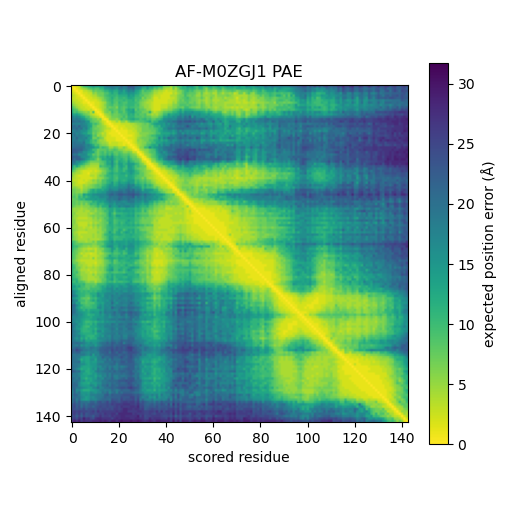 LEU A 1 142 ? -41.907 6.834 11.495 1.00 52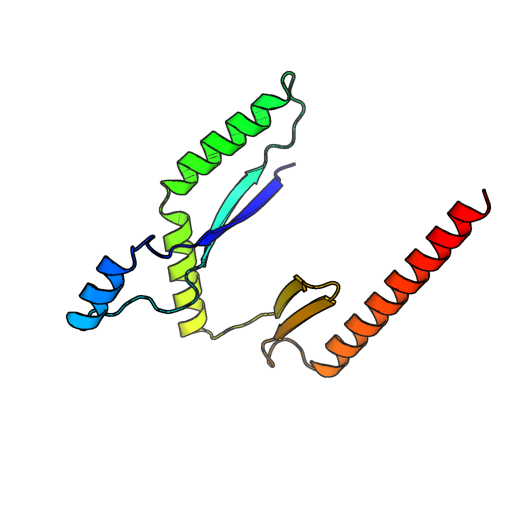.56 142 LEU A C 1
ATOM 1107 O O . LEU A 1 142 ? -42.985 6.877 12.085 1.00 52.56 142 LEU A O 1
ATOM 1111 N N . ASP A 1 143 ? -40.854 7.598 11.795 1.00 41.38 143 ASP A N 1
ATOM 1112 C CA . ASP A 1 143 ? -40.853 8.767 12.689 1.00 41.38 143 ASP A CA 1
ATOM 1113 C C . ASP A 1 143 ? -40.957 10.068 11.870 1.00 41.38 143 ASP A C 1
ATOM 1115 O O . ASP A 1 143 ? -41.576 11.038 12.366 1.00 41.38 143 ASP A O 1
#